Protein AF-A0A965K6D0-F1 (afdb_monomer_lite)

pLDDT: mean 89.54, std 9.13, range [54.03, 98.56]

Radius of gyration: 22.58 Å; chains: 1; bounding box: 54×43×49 Å

Foldseek 3Di:
DDDDPVLQVVQVVVPGPCVVVDPPPDQVNVVVVVVVVVCVVCVPDDDDDPPDPDDPDDDDPVVVVVCVVLVVDPVNPDDQDLHDLVVLVVVQVCCCPPVVDHDDSVPGRD

Structure (mmCIF, N/CA/C/O backbone):
data_AF-A0A965K6D0-F1
#
_entry.id   AF-A0A965K6D0-F1
#
loop_
_atom_site.group_PDB
_atom_site.id
_atom_site.type_symbol
_atom_site.label_atom_id
_atom_site.label_alt_id
_atom_site.label_comp_id
_atom_site.label_asym_id
_atom_site.label_entity_id
_atom_site.label_seq_id
_atom_site.pdbx_PDB_ins_code
_atom_site.Cartn_x
_atom_site.Cartn_y
_atom_site.Cartn_z
_atom_site.occupancy
_atom_site.B_iso_or_equiv
_atom_site.auth_seq_id
_atom_site.auth_comp_id
_atom_site.auth_asym_id
_atom_site.auth_atom_id
_atom_site.pdbx_PDB_model_num
ATOM 1 N N . MET A 1 1 ? 33.409 -20.122 12.938 1.00 54.03 1 MET A N 1
ATOM 2 C CA . MET A 1 1 ? 32.923 -20.246 14.328 1.00 54.03 1 MET A CA 1
ATOM 3 C C . MET A 1 1 ? 31.630 -21.034 14.273 1.00 54.03 1 MET A C 1
ATOM 5 O O . MET A 1 1 ? 30.785 -20.677 13.463 1.00 54.03 1 MET A O 1
ATOM 9 N N . SER A 1 2 ? 31.520 -22.139 15.008 1.00 62.84 2 SER A N 1
ATOM 10 C CA . SER A 1 2 ? 30.266 -22.894 15.099 1.00 62.84 2 SER A CA 1
ATOM 11 C C . SER A 1 2 ? 29.192 -22.013 15.738 1.00 62.84 2 SER A C 1
ATOM 13 O O . SER A 1 2 ? 29.473 -21.292 16.695 1.00 62.84 2 SER A O 1
ATOM 15 N N . GLU A 1 3 ? 27.980 -22.026 15.186 1.00 70.25 3 GLU A N 1
ATOM 16 C CA . GLU A 1 3 ? 26.870 -21.274 15.772 1.00 70.25 3 GLU A CA 1
ATOM 17 C C . GLU A 1 3 ? 26.478 -21.887 17.118 1.00 70.25 3 GLU A C 1
ATOM 19 O O . GLU A 1 3 ? 26.395 -23.108 17.262 1.00 70.25 3 GLU A O 1
ATOM 24 N N . SER A 1 4 ? 26.269 -21.030 18.117 1.00 84.56 4 SER A N 1
ATOM 25 C CA . SER A 1 4 ? 25.887 -21.456 19.462 1.00 84.56 4 SER A CA 1
ATOM 26 C C . SER A 1 4 ? 24.480 -22.060 19.461 1.00 84.56 4 SER A C 1
ATOM 28 O O . SER A 1 4 ? 23.583 -21.555 18.786 1.00 84.56 4 SER A O 1
ATOM 30 N N . TYR A 1 5 ? 24.253 -23.079 20.294 1.00 83.50 5 TYR A N 1
ATOM 31 C CA . TYR A 1 5 ? 22.922 -23.634 20.576 1.00 83.50 5 TYR A CA 1
ATOM 32 C C . TYR A 1 5 ? 21.890 -22.540 20.916 1.00 83.50 5 TYR A C 1
ATOM 34 O O . TYR A 1 5 ? 20.747 -22.579 20.468 1.00 83.50 5 TYR A O 1
ATOM 42 N N . ILE A 1 6 ? 22.316 -21.491 21.630 1.00 84.75 6 ILE A N 1
ATOM 43 C CA . ILE A 1 6 ? 21.454 -20.356 21.990 1.00 84.75 6 ILE A CA 1
ATOM 44 C C . ILE A 1 6 ? 21.035 -19.551 20.748 1.00 84.75 6 ILE A C 1
ATOM 46 O O . ILE A 1 6 ? 19.880 -19.149 20.636 1.00 84.75 6 ILE A O 1
ATOM 50 N N . GLN A 1 7 ? 21.942 -19.343 19.787 1.00 80.81 7 GLN A N 1
ATOM 51 C CA . GLN A 1 7 ? 21.621 -18.655 18.530 1.00 80.81 7 GLN A CA 1
ATOM 52 C C . GLN A 1 7 ? 20.589 -19.427 17.700 1.00 80.81 7 GLN A C 1
ATOM 54 O O . GLN A 1 7 ? 19.742 -18.794 17.073 1.00 80.81 7 GLN A O 1
ATOM 59 N N . GLN A 1 8 ? 20.616 -20.763 17.726 1.00 83.12 8 GLN A N 1
ATOM 60 C CA . GLN A 1 8 ? 19.626 -21.591 17.028 1.00 83.12 8 GLN A CA 1
ATOM 61 C C . GLN A 1 8 ? 18.223 -21.419 17.623 1.00 83.12 8 GLN A C 1
ATOM 63 O O . GLN A 1 8 ? 17.284 -21.146 16.878 1.00 83.12 8 GLN A O 1
ATOM 68 N N . LEU A 1 9 ? 18.097 -21.463 18.955 1.00 84.50 9 LEU A N 1
ATOM 69 C CA . LEU A 1 9 ? 16.814 -21.270 19.646 1.00 84.50 9 LEU A CA 1
ATOM 70 C C . LEU A 1 9 ? 16.190 -19.896 19.365 1.00 84.50 9 LEU A C 1
ATOM 72 O O . LEU A 1 9 ? 14.976 -19.785 19.192 1.00 84.50 9 LEU A O 1
ATOM 76 N N . PHE A 1 10 ? 17.006 -18.837 19.312 1.00 83.31 10 PHE A N 1
ATOM 77 C CA . PHE A 1 10 ? 16.514 -17.512 18.928 1.00 83.31 10 PHE A CA 1
ATOM 78 C C . PHE A 1 10 ? 16.093 -17.473 17.463 1.00 83.31 10 PHE A C 1
ATOM 80 O O . PHE A 1 10 ? 15.024 -16.947 17.161 1.00 83.31 10 PHE A O 1
ATOM 87 N N . ALA A 1 11 ? 16.900 -18.047 16.568 1.00 84.25 11 ALA A N 1
ATOM 88 C CA . ALA A 1 11 ? 16.618 -18.042 15.143 1.00 84.25 11 ALA A CA 1
ATOM 89 C C . ALA A 1 11 ? 15.307 -18.773 14.814 1.00 84.25 11 ALA A C 1
ATOM 91 O O . ALA A 1 11 ? 14.497 -18.237 14.063 1.00 84.25 11 ALA A O 1
ATOM 92 N N . GLU A 1 12 ? 15.033 -19.931 15.425 1.00 83.31 12 GLU A N 1
ATOM 93 C CA . GLU A 1 12 ? 13.763 -20.662 15.257 1.00 83.31 12 GLU A CA 1
ATOM 94 C C . GLU A 1 12 ? 12.528 -19.809 15.574 1.00 83.31 12 GLU A C 1
ATOM 96 O O . GLU A 1 12 ? 11.529 -19.888 14.864 1.00 83.31 12 GLU A O 1
ATOM 101 N N . ARG A 1 13 ? 12.609 -18.934 16.583 1.00 85.75 13 ARG A N 1
ATOM 102 C CA . ARG A 1 13 ? 11.486 -18.076 16.991 1.00 85.75 13 ARG A CA 1
ATOM 103 C C . ARG A 1 13 ? 11.238 -16.885 16.066 1.00 85.75 13 ARG A C 1
ATOM 105 O O . ARG A 1 13 ? 10.123 -16.380 16.040 1.00 85.75 13 ARG A O 1
ATOM 112 N N . ILE A 1 14 ? 12.256 -16.421 15.339 1.00 83.06 14 ILE A N 1
ATOM 113 C CA . ILE A 1 14 ? 12.197 -15.169 14.559 1.00 83.06 14 ILE A CA 1
ATOM 114 C C . ILE A 1 14 ? 12.185 -15.384 13.040 1.00 83.06 14 ILE A C 1
ATOM 116 O O . ILE A 1 14 ? 12.236 -14.408 12.303 1.00 83.06 14 ILE A O 1
ATOM 120 N N . GLY A 1 15 ? 12.110 -16.632 12.562 1.00 76.06 15 GLY A N 1
ATOM 121 C CA . GLY A 1 15 ? 12.043 -16.951 11.125 1.00 76.06 15 GLY A CA 1
ATOM 122 C C . GLY A 1 15 ? 13.020 -18.029 10.636 1.00 76.06 15 GLY A C 1
ATOM 123 O O . GLY A 1 15 ? 13.265 -18.141 9.435 1.00 76.06 15 GLY A O 1
ATOM 124 N N . GLY A 1 16 ? 13.592 -18.813 11.549 1.00 82.31 16 GLY A N 1
ATOM 125 C CA . GLY A 1 16 ? 14.520 -19.910 11.278 1.00 82.31 16 GLY A CA 1
ATOM 126 C C . GLY A 1 16 ? 15.992 -19.489 11.236 1.00 82.31 16 GLY A C 1
ATOM 127 O O . GLY A 1 16 ? 16.334 -18.310 11.184 1.00 82.31 16 GLY A O 1
ATOM 128 N N . VAL A 1 17 ? 16.890 -20.480 11.204 1.00 82.12 17 VAL A N 1
ATOM 129 C CA . VAL A 1 17 ? 18.361 -20.298 11.220 1.00 82.12 17 VAL A CA 1
ATOM 130 C C . VAL A 1 17 ? 18.912 -19.393 10.114 1.00 82.12 17 VAL A C 1
ATOM 132 O O . VAL A 1 17 ? 20.028 -18.896 10.246 1.00 82.12 17 VAL A O 1
ATOM 135 N N . ASN A 1 18 ? 18.139 -19.154 9.052 1.00 76.38 18 ASN A N 1
ATOM 136 C CA . ASN A 1 18 ? 18.507 -18.313 7.912 1.00 76.38 18 ASN A CA 1
ATOM 137 C C . ASN A 1 18 ? 17.897 -16.901 7.954 1.00 76.38 18 ASN A C 1
ATOM 139 O O . ASN A 1 18 ? 18.190 -16.086 7.072 1.00 76.38 18 ASN A O 1
ATOM 143 N N . TYR A 1 19 ? 17.062 -16.593 8.951 1.00 73.75 19 TYR A N 1
ATOM 144 C CA . TYR A 1 19 ? 16.439 -15.281 9.091 1.00 73.75 19 TYR A CA 1
ATOM 145 C C . TYR A 1 19 ? 17.501 -14.186 9.241 1.00 73.75 19 TYR A C 1
ATOM 147 O O . TYR A 1 19 ? 18.407 -14.292 10.065 1.00 73.75 19 TYR A O 1
ATOM 155 N N . GLY A 1 20 ? 17.443 -13.163 8.384 1.00 69.12 20 GLY A N 1
ATOM 156 C CA . GLY A 1 20 ? 18.422 -12.066 8.347 1.00 69.12 20 GLY A CA 1
ATOM 157 C C . GLY A 1 20 ? 19.835 -12.434 7.861 1.00 69.12 20 GLY A C 1
ATOM 158 O O . GLY A 1 20 ? 20.635 -11.534 7.627 1.00 69.12 20 GLY A O 1
ATOM 159 N N . LYS A 1 21 ? 20.155 -13.723 7.664 1.00 75.12 21 LYS A N 1
ATOM 160 C CA . LYS A 1 21 ? 21.454 -14.188 7.126 1.00 75.12 21 LYS A CA 1
ATOM 161 C C . LYS A 1 21 ? 21.466 -14.305 5.606 1.00 75.12 21 LYS A C 1
ATOM 163 O O . LYS A 1 21 ? 22.526 -14.343 4.986 1.00 75.12 21 LYS A O 1
ATOM 168 N N . SER A 1 22 ? 20.284 -14.389 5.001 1.00 71.69 22 SER A N 1
ATOM 169 C CA . SER A 1 22 ? 20.154 -14.439 3.553 1.00 71.69 22 SER A CA 1
ATOM 170 C C . SER A 1 22 ? 20.560 -13.102 2.935 1.00 71.69 22 SER A C 1
ATOM 172 O O . SER A 1 22 ? 19.912 -12.080 3.141 1.00 71.69 22 SER A O 1
ATOM 174 N N . THR A 1 23 ? 21.608 -13.127 2.117 1.00 67.00 23 THR A N 1
ATOM 175 C CA . THR A 1 23 ? 21.986 -12.024 1.220 1.00 67.00 23 THR A CA 1
ATOM 176 C C . THR A 1 23 ? 21.242 -12.098 -0.114 1.00 67.00 23 THR A C 1
ATOM 178 O O . THR A 1 23 ? 21.603 -11.404 -1.070 1.00 67.00 23 THR A O 1
ATOM 181 N N . ALA A 1 24 ? 20.216 -12.956 -0.212 1.00 70.19 24 ALA A N 1
ATOM 182 C CA . ALA A 1 24 ? 19.422 -13.105 -1.417 1.00 70.19 24 ALA A CA 1
ATOM 183 C C . ALA A 1 24 ? 18.825 -11.750 -1.796 1.00 70.19 24 ALA A C 1
ATOM 185 O O . ALA A 1 24 ? 17.954 -11.207 -1.120 1.00 70.19 24 ALA A O 1
ATOM 186 N N . ILE A 1 25 ? 19.331 -11.206 -2.901 1.00 68.44 25 ILE A N 1
ATOM 187 C CA . ILE A 1 25 ? 18.903 -9.914 -3.418 1.00 68.44 25 ILE A CA 1
ATOM 188 C C . ILE A 1 25 ? 17.395 -9.972 -3.653 1.00 68.44 25 ILE A C 1
ATOM 190 O O . ILE A 1 25 ? 16.915 -10.815 -4.422 1.00 68.44 25 ILE A O 1
ATOM 194 N N . TYR A 1 26 ? 16.679 -9.055 -2.998 1.00 79.06 26 TYR A N 1
ATOM 195 C CA . TYR A 1 26 ? 15.247 -8.837 -3.158 1.00 79.06 26 TYR A CA 1
ATOM 196 C C . TYR A 1 26 ? 14.876 -8.836 -4.643 1.00 79.06 26 TYR A C 1
ATOM 198 O O . TYR A 1 26 ? 15.510 -8.161 -5.454 1.00 79.06 26 TYR A O 1
ATOM 206 N N . LYS A 1 27 ? 13.861 -9.612 -5.031 1.00 80.19 27 LYS A N 1
ATOM 207 C CA . LYS A 1 27 ? 13.540 -9.862 -6.448 1.00 80.19 27 LYS A CA 1
ATOM 208 C C . LYS A 1 27 ? 13.402 -8.579 -7.283 1.00 80.19 27 LYS A C 1
ATOM 210 O O . LYS A 1 27 ? 13.925 -8.520 -8.392 1.00 80.19 27 LYS A O 1
ATOM 215 N N . PHE A 1 28 ? 12.799 -7.525 -6.730 1.00 85.50 28 PHE A N 1
ATOM 216 C CA . PHE A 1 28 ? 12.633 -6.254 -7.438 1.00 85.50 28 PHE A CA 1
ATOM 217 C C . PHE A 1 28 ? 13.920 -5.432 -7.523 1.00 85.50 28 PHE A C 1
ATOM 219 O O . PHE A 1 28 ? 14.080 -4.660 -8.460 1.00 85.50 28 PHE A O 1
ATOM 226 N N . GLU A 1 29 ? 14.875 -5.633 -6.617 1.00 87.88 29 GLU A N 1
ATOM 227 C CA . GLU A 1 29 ? 16.198 -5.013 -6.726 1.00 87.88 29 GLU A CA 1
ATOM 228 C C . GLU A 1 29 ? 16.965 -5.564 -7.941 1.00 87.88 29 GLU A C 1
ATOM 230 O O . GLU A 1 29 ? 17.591 -4.805 -8.682 1.00 87.88 29 GLU A O 1
ATOM 235 N N . LYS A 1 30 ? 16.835 -6.867 -8.242 1.00 88.38 30 LYS A N 1
ATOM 236 C CA . LYS A 1 30 ? 17.381 -7.442 -9.487 1.00 88.38 30 LYS A CA 1
ATOM 237 C C . LYS A 1 30 ? 16.760 -6.790 -10.730 1.00 88.38 30 LYS A C 1
ATOM 239 O O . LYS A 1 30 ? 17.483 -6.438 -11.661 1.00 88.38 30 LYS A O 1
ATOM 244 N N . ILE A 1 31 ? 15.441 -6.583 -10.719 1.00 89.56 31 ILE A N 1
ATOM 245 C CA . ILE A 1 31 ? 14.699 -5.935 -11.814 1.00 89.56 31 ILE A CA 1
ATOM 246 C C . ILE A 1 31 ? 15.135 -4.471 -11.974 1.00 89.56 31 ILE A C 1
ATOM 248 O O . ILE A 1 31 ? 15.421 -4.034 -13.088 1.00 89.56 31 ILE A O 1
ATOM 252 N N . LYS A 1 32 ? 15.279 -3.723 -10.872 1.00 88.88 32 LYS A N 1
ATOM 253 C CA . LYS A 1 32 ? 15.773 -2.335 -10.880 1.00 88.88 32 LYS A CA 1
ATOM 254 C C . LYS A 1 32 ? 17.167 -2.227 -11.505 1.00 88.88 32 LYS A C 1
ATOM 256 O O . LYS A 1 32 ? 17.374 -1.370 -12.366 1.00 88.88 32 LYS A O 1
ATOM 261 N N . ARG A 1 33 ? 18.095 -3.126 -11.153 1.00 91.69 33 ARG A N 1
ATOM 262 C CA . ARG A 1 33 ? 19.446 -3.172 -11.749 1.00 91.69 33 ARG A CA 1
ATOM 263 C C . ARG A 1 33 ? 19.415 -3.465 -13.247 1.00 91.69 33 ARG A C 1
ATOM 265 O O . ARG A 1 33 ? 20.084 -2.771 -14.010 1.00 91.69 33 ARG A O 1
ATOM 272 N N . ALA A 1 34 ? 18.617 -4.444 -13.674 1.00 92.00 34 ALA A N 1
ATOM 273 C CA . ALA A 1 34 ? 18.473 -4.787 -15.089 1.00 92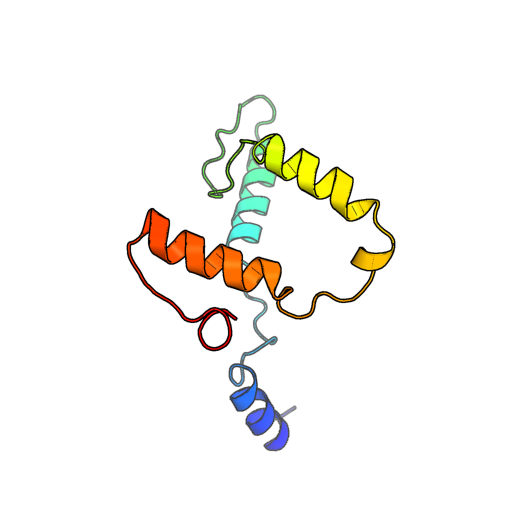.00 34 ALA A CA 1
ATOM 274 C C . ALA A 1 34 ? 17.893 -3.618 -15.905 1.00 92.00 34 ALA A C 1
ATOM 276 O O . ALA A 1 34 ? 18.442 -3.263 -16.948 1.00 92.00 34 ALA A O 1
ATOM 277 N N . LYS A 1 35 ? 16.849 -2.956 -15.389 1.00 92.94 35 LYS A N 1
ATOM 278 C CA . LYS A 1 35 ? 16.268 -1.750 -16.000 1.00 92.94 35 LYS A CA 1
ATOM 279 C C . LYS A 1 35 ? 17.291 -0.625 -16.137 1.00 92.94 35 LYS A C 1
ATOM 281 O O . LYS A 1 35 ? 17.382 -0.009 -17.195 1.00 92.94 35 LYS A O 1
ATOM 286 N N . ALA A 1 36 ? 18.060 -0.350 -15.081 1.00 93.69 36 ALA A N 1
ATOM 287 C CA . ALA A 1 36 ? 19.080 0.696 -15.102 1.00 93.69 36 ALA A CA 1
ATOM 288 C C . ALA A 1 36 ? 20.179 0.399 -16.137 1.00 93.69 36 ALA A C 1
ATOM 290 O O . ALA A 1 36 ? 20.565 1.288 -16.897 1.00 93.69 36 ALA A O 1
ATOM 291 N N . ALA A 1 37 ? 20.634 -0.856 -16.218 1.00 95.69 37 ALA A N 1
ATOM 292 C CA . ALA A 1 37 ? 21.604 -1.290 -17.220 1.00 95.69 37 ALA A CA 1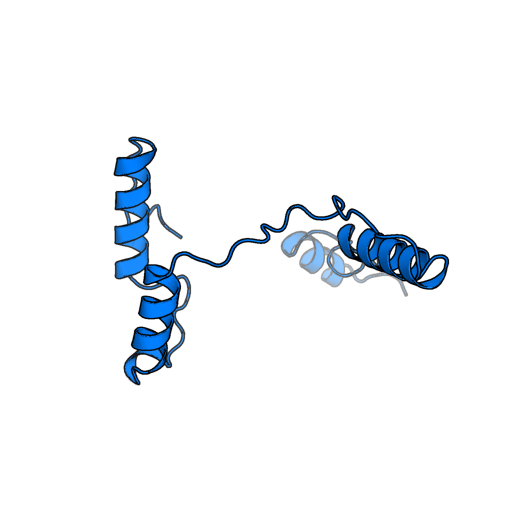
ATOM 293 C C . ALA A 1 37 ? 21.060 -1.152 -18.653 1.00 95.69 37 ALA A C 1
ATOM 295 O O . ALA A 1 37 ? 21.761 -0.630 -19.518 1.00 95.69 37 ALA A O 1
ATOM 296 N N . ALA A 1 38 ? 19.803 -1.543 -18.892 1.00 95.06 38 ALA A N 1
ATOM 297 C CA . ALA A 1 38 ? 19.154 -1.411 -20.197 1.00 95.06 38 ALA A CA 1
ATOM 298 C C . ALA A 1 38 ? 19.022 0.058 -20.635 1.00 95.06 38 ALA A C 1
ATOM 300 O O . ALA A 1 38 ? 19.411 0.393 -21.753 1.00 95.06 38 ALA A O 1
ATOM 301 N N . LYS A 1 39 ? 18.568 0.946 -19.734 1.00 95.69 39 LYS A N 1
ATOM 302 C CA . LYS A 1 39 ? 18.486 2.396 -19.993 1.00 95.69 39 LYS A CA 1
ATOM 303 C C . LYS A 1 39 ? 19.853 3.007 -20.308 1.00 95.69 39 LYS A C 1
ATOM 305 O O . LYS A 1 39 ? 19.952 3.863 -21.176 1.00 95.69 39 LYS A O 1
ATOM 310 N N . LYS A 1 40 ? 20.914 2.560 -19.624 1.00 96.75 40 LYS A N 1
ATOM 311 C CA . LYS A 1 40 ? 22.286 3.028 -19.881 1.00 96.75 40 LYS A CA 1
ATOM 312 C C . LYS A 1 40 ? 22.828 2.538 -21.227 1.00 96.75 40 LYS A C 1
ATOM 314 O O . LYS A 1 40 ? 23.572 3.265 -21.872 1.00 96.75 40 LYS A O 1
ATOM 319 N N . ALA A 1 41 ? 22.497 1.310 -21.624 1.00 97.44 41 ALA A N 1
ATOM 320 C CA . ALA A 1 41 ? 22.991 0.706 -22.860 1.00 97.44 41 ALA A CA 1
ATOM 321 C C . ALA A 1 41 ? 22.298 1.243 -24.123 1.00 97.44 41 ALA A C 1
ATOM 323 O O . ALA A 1 41 ? 22.901 1.198 -25.192 1.00 97.44 41 ALA A O 1
ATOM 324 N N . LYS A 1 42 ? 21.045 1.706 -24.007 1.00 96.50 42 LYS A N 1
ATOM 325 C CA . LYS A 1 42 ? 20.229 2.222 -25.120 1.00 96.50 42 LYS A CA 1
ATOM 326 C C . LYS A 1 42 ? 19.414 3.455 -24.690 1.00 96.50 42 LYS A C 1
ATOM 328 O O . LYS A 1 42 ? 18.194 3.345 -24.547 1.00 96.50 42 LYS A O 1
ATOM 333 N N . PRO A 1 43 ? 20.056 4.604 -24.412 1.00 95.12 43 PRO A N 1
ATOM 334 C CA . PRO A 1 43 ? 19.375 5.789 -23.879 1.00 95.12 43 PRO A CA 1
ATOM 335 C C . PRO A 1 43 ? 18.320 6.380 -24.827 1.00 95.12 43 PRO A C 1
ATOM 337 O O . PRO A 1 43 ? 17.366 7.005 -24.370 1.00 95.12 43 PRO A O 1
ATOM 340 N N . GLU A 1 44 ? 18.466 6.165 -26.131 1.00 97.25 44 GLU A N 1
ATOM 341 C CA . GLU A 1 44 ? 17.537 6.608 -27.175 1.00 97.25 44 GLU A CA 1
ATOM 342 C C . GLU A 1 44 ? 16.304 5.707 -27.353 1.00 97.25 44 GLU A C 1
ATOM 344 O O . GLU A 1 44 ? 15.349 6.095 -28.026 1.00 97.25 44 GLU A O 1
ATOM 349 N N . VAL A 1 45 ? 16.300 4.508 -26.762 1.00 96.38 45 VAL A N 1
ATOM 350 C CA . VAL A 1 45 ? 15.186 3.561 -26.875 1.00 96.38 45 VAL A CA 1
ATOM 351 C C . VAL A 1 45 ? 14.284 3.683 -25.653 1.00 96.38 45 VAL A C 1
ATOM 353 O O . VAL A 1 45 ? 14.707 3.454 -24.519 1.00 96.38 45 VAL A O 1
ATOM 356 N N . ALA A 1 46 ? 13.007 3.991 -25.881 1.00 95.06 46 ALA A N 1
ATOM 357 C CA . ALA A 1 46 ? 12.014 4.020 -24.816 1.00 95.06 46 ALA A CA 1
ATOM 358 C C . ALA A 1 46 ? 11.851 2.623 -24.187 1.00 95.06 46 ALA A C 1
ATOM 360 O O . ALA A 1 46 ? 11.515 1.652 -24.866 1.00 95.06 46 ALA A O 1
ATOM 361 N N . LEU A 1 47 ? 12.079 2.525 -22.875 1.00 93.62 47 LEU A N 1
ATOM 362 C CA . LEU A 1 47 ? 11.844 1.301 -22.112 1.00 93.62 47 LEU A CA 1
ATOM 363 C C . LEU A 1 47 ? 10.396 1.274 -21.613 1.00 93.62 47 LEU A C 1
ATOM 365 O O . LEU A 1 47 ? 10.044 2.052 -20.728 1.00 93.62 47 LEU A O 1
ATOM 369 N N . ILE A 1 48 ? 9.592 0.344 -22.131 1.00 92.81 48 ILE A N 1
ATOM 370 C CA . ILE A 1 48 ? 8.277 0.013 -21.570 1.00 92.81 48 ILE A CA 1
ATOM 371 C C . ILE A 1 48 ? 8.509 -0.903 -20.370 1.00 92.81 48 ILE A C 1
ATOM 373 O O . ILE A 1 48 ? 8.951 -2.044 -20.515 1.00 92.81 48 ILE A O 1
ATOM 377 N N . ASP A 1 49 ? 8.269 -0.379 -19.177 1.00 89.88 49 ASP A N 1
ATOM 378 C CA . ASP A 1 49 ? 8.575 -1.066 -17.932 1.00 89.88 49 ASP A CA 1
ATOM 379 C C . ASP A 1 49 ? 7.337 -1.737 -17.340 1.00 89.88 49 ASP A C 1
ATOM 381 O O . ASP A 1 49 ? 6.483 -1.087 -16.754 1.00 89.88 49 ASP A O 1
ATOM 385 N N . LEU A 1 50 ? 7.278 -3.060 -17.476 1.00 89.81 50 LEU A N 1
ATOM 386 C CA . LEU A 1 50 ? 6.234 -3.916 -16.903 1.00 89.81 50 LEU A CA 1
ATOM 387 C C . LEU A 1 50 ? 6.804 -4.819 -15.793 1.00 89.81 50 LEU A C 1
ATOM 389 O O . LEU A 1 50 ? 6.267 -5.887 -15.504 1.00 89.81 50 LEU A O 1
ATOM 393 N N . GLY A 1 51 ? 7.957 -4.443 -15.223 1.00 85.44 51 GLY A N 1
ATOM 394 C CA . GLY A 1 51 ? 8.702 -5.280 -14.279 1.00 85.44 51 GLY A CA 1
ATOM 395 C C . GLY A 1 51 ? 8.211 -5.201 -12.831 1.00 85.44 51 GLY A C 1
ATOM 396 O O . GLY A 1 51 ? 8.549 -6.070 -12.024 1.00 85.44 51 GLY A O 1
ATOM 397 N N . VAL A 1 52 ? 7.441 -4.167 -12.482 1.00 85.69 52 VAL A N 1
ATOM 398 C CA . VAL A 1 52 ? 6.875 -3.957 -11.142 1.00 85.69 52 VAL A CA 1
ATOM 399 C C . VAL A 1 52 ? 5.418 -3.528 -11.293 1.00 85.69 52 VAL A C 1
ATOM 401 O O . VAL A 1 52 ? 5.136 -2.604 -12.041 1.00 85.69 52 VAL A O 1
ATOM 404 N N . GLY A 1 53 ? 4.497 -4.197 -10.595 1.00 86.25 53 GLY A N 1
ATOM 405 C CA . GLY A 1 53 ? 3.061 -3.888 -10.621 1.00 86.25 53 GLY A CA 1
ATOM 406 C C . GLY A 1 53 ? 2.683 -2.702 -9.731 1.00 86.25 53 GLY A C 1
ATOM 407 O O . GLY A 1 53 ? 1.780 -2.830 -8.909 1.00 86.25 53 GLY A O 1
ATOM 408 N N . GLU A 1 54 ? 3.420 -1.598 -9.835 1.00 85.81 54 GLU A N 1
ATOM 409 C CA . GLU A 1 54 ? 3.102 -0.337 -9.161 1.00 85.81 54 GLU A CA 1
ATOM 410 C C . GLU A 1 54 ? 2.140 0.465 -10.057 1.00 85.81 54 GLU A C 1
ATOM 412 O O . GLU A 1 54 ? 2.461 0.678 -11.225 1.00 85.81 54 GLU A O 1
ATOM 417 N N . PRO A 1 55 ? 0.955 0.872 -9.565 1.00 89.25 55 PRO A N 1
ATOM 418 C CA . PRO A 1 55 ? 0.059 1.739 -10.326 1.00 89.25 55 PRO A CA 1
ATOM 419 C C . PRO A 1 55 ? 0.694 3.109 -10.602 1.00 89.25 55 PRO A C 1
ATOM 421 O O . PRO A 1 55 ? 1.318 3.685 -9.712 1.00 89.25 55 PRO A O 1
ATOM 424 N N . ASP A 1 56 ? 0.476 3.652 -11.802 1.00 91.62 56 ASP A N 1
ATOM 425 C CA . ASP A 1 56 ? 0.943 4.996 -12.180 1.00 91.62 56 ASP A CA 1
ATOM 426 C C . ASP A 1 56 ? 0.033 6.121 -11.649 1.00 91.62 56 ASP A C 1
ATOM 428 O O . ASP A 1 56 ? 0.443 7.280 -11.554 1.00 91.62 56 ASP A O 1
ATOM 432 N N . GLU A 1 57 ? -1.225 5.802 -11.332 1.00 94.50 57 GLU A N 1
ATOM 433 C CA . GLU A 1 57 ? -2.211 6.783 -10.884 1.00 94.50 57 GLU A CA 1
ATOM 434 C C . GLU A 1 57 ? -1.972 7.232 -9.439 1.00 94.50 57 GLU A C 1
ATOM 436 O O . GLU A 1 57 ? -1.640 6.452 -8.545 1.00 94.50 57 GLU A O 1
ATOM 441 N N . MET A 1 58 ? -2.218 8.520 -9.194 1.00 95.44 58 MET A N 1
ATOM 442 C CA . MET A 1 58 ? -2.246 9.069 -7.843 1.00 95.44 58 MET A CA 1
ATOM 443 C C . MET A 1 58 ? -3.433 8.511 -7.053 1.00 95.44 58 MET A C 1
ATOM 445 O O . MET A 1 58 ? -4.480 8.179 -7.607 1.00 95.44 58 MET A O 1
ATOM 449 N N . ALA A 1 59 ? -3.311 8.514 -5.725 1.00 96.00 59 ALA A N 1
ATOM 450 C CA . ALA A 1 59 ? -4.466 8.312 -4.859 1.00 96.00 59 ALA A CA 1
ATOM 451 C C . ALA A 1 59 ? -5.577 9.330 -5.182 1.00 96.00 59 ALA A C 1
ATOM 453 O O . ALA A 1 59 ? -5.300 10.476 -5.546 1.00 96.00 59 ALA A O 1
ATOM 454 N N . PHE A 1 60 ? -6.839 8.927 -5.003 1.00 97.50 60 PHE A N 1
ATOM 455 C CA . PHE A 1 60 ? -7.983 9.792 -5.290 1.00 97.50 60 PHE A CA 1
ATOM 456 C C . PHE A 1 60 ? -7.885 11.149 -4.567 1.00 97.50 60 PHE A C 1
ATOM 458 O O . PHE A 1 60 ? -7.457 11.188 -3.406 1.00 97.50 60 PHE A O 1
ATOM 465 N N . PRO A 1 61 ? -8.348 12.258 -5.183 1.00 98.19 61 PRO A N 1
ATOM 466 C CA . PRO A 1 61 ? -8.210 13.599 -4.613 1.00 98.19 61 PRO A CA 1
ATOM 467 C C . PRO A 1 61 ? -8.734 13.732 -3.178 1.00 98.19 61 PRO A C 1
ATOM 469 O O . PRO A 1 61 ? -8.099 14.398 -2.360 1.00 98.19 61 PRO A O 1
ATOM 472 N N . GLN A 1 62 ? -9.843 13.059 -2.833 1.00 98.06 62 GLN A N 1
ATOM 473 C CA . GLN A 1 62 ? -10.366 13.081 -1.463 1.00 98.06 62 GLN A CA 1
ATOM 474 C C . GLN A 1 62 ? -9.410 12.463 -0.431 1.00 98.06 62 GLN A C 1
ATOM 476 O O . GLN A 1 62 ? -9.349 12.947 0.696 1.00 98.06 62 GLN A O 1
ATOM 481 N N . VAL A 1 63 ? -8.633 11.442 -0.807 1.00 97.75 63 VAL A N 1
ATOM 482 C CA . VAL A 1 63 ? -7.656 10.791 0.081 1.00 97.75 63 VAL A CA 1
ATOM 483 C C . VAL A 1 63 ? -6.475 11.723 0.319 1.00 97.75 63 VAL A C 1
ATOM 485 O O . VAL A 1 63 ? -6.091 11.955 1.464 1.00 97.75 63 VAL A O 1
ATOM 488 N N . VAL A 1 64 ? -5.948 12.324 -0.752 1.00 98.19 64 VAL A N 1
ATOM 489 C CA . VAL A 1 64 ? -4.858 13.308 -0.660 1.00 98.19 64 VAL A CA 1
ATOM 490 C C . VAL A 1 64 ? -5.284 14.497 0.200 1.00 98.19 64 VAL A C 1
ATOM 492 O O . VAL A 1 64 ? -4.538 14.925 1.080 1.00 98.19 64 VAL A O 1
ATOM 495 N N . LYS A 1 65 ? -6.505 15.006 -0.001 1.00 98.50 65 LYS A N 1
ATOM 496 C CA . LYS A 1 65 ? -7.029 16.131 0.777 1.00 98.50 65 LYS A CA 1
ATOM 497 C C . LYS A 1 65 ? -7.250 15.774 2.249 1.00 98.50 65 LYS A C 1
ATOM 499 O O . LYS A 1 65 ? -6.926 16.588 3.113 1.00 98.50 65 LYS A O 1
ATOM 504 N N . ALA A 1 66 ? -7.766 14.580 2.541 1.00 97.50 66 ALA A N 1
ATOM 505 C CA . ALA A 1 66 ? -7.908 14.096 3.912 1.00 97.50 66 ALA A CA 1
ATOM 506 C C . ALA A 1 66 ? -6.542 14.020 4.607 1.00 97.50 66 ALA A C 1
ATOM 508 O O . ALA A 1 66 ? -6.383 14.598 5.677 1.00 97.50 66 ALA A O 1
ATOM 509 N N . LEU A 1 67 ? -5.532 13.429 3.956 1.00 96.94 67 LEU A N 1
ATOM 510 C CA . LEU A 1 67 ? -4.170 13.369 4.491 1.00 96.94 67 LEU A CA 1
ATOM 511 C C . LEU A 1 67 ? -3.604 14.766 4.785 1.00 96.94 67 LEU A C 1
ATOM 513 O O . LEU A 1 67 ? -3.068 14.987 5.865 1.00 96.94 67 LEU A O 1
ATOM 517 N N . GLN A 1 68 ? -3.748 15.717 3.856 1.00 98.12 68 GLN A N 1
ATOM 518 C CA . GLN A 1 68 ? -3.288 17.097 4.057 1.00 98.12 68 GLN A CA 1
ATOM 519 C C . GLN A 1 68 ? -3.928 17.751 5.286 1.00 98.12 68 GLN A C 1
ATOM 521 O O . GLN A 1 68 ? -3.242 18.415 6.059 1.00 98.12 68 GLN A O 1
ATOM 526 N N . ASN A 1 69 ? -5.240 17.577 5.456 1.00 98.19 69 ASN A N 1
ATOM 527 C CA . ASN A 1 69 ? -5.965 18.162 6.576 1.00 98.19 69 ASN A CA 1
ATOM 528 C C . ASN A 1 69 ? -5.585 17.486 7.907 1.00 98.19 69 ASN A C 1
ATOM 530 O O . ASN A 1 69 ? -5.353 18.181 8.891 1.00 98.19 69 ASN A O 1
ATOM 534 N N . GLU A 1 70 ? -5.505 16.152 7.942 1.00 95.94 70 GLU A N 1
ATOM 535 C CA . GLU A 1 70 ? -5.185 15.392 9.158 1.00 95.94 70 GLU A CA 1
ATOM 536 C C . GLU A 1 70 ? -3.723 15.560 9.588 1.00 95.94 70 GLU A C 1
ATOM 538 O O . GLU A 1 70 ? -3.445 15.619 10.783 1.00 95.94 70 GLU A O 1
ATOM 543 N N . ALA A 1 71 ? -2.789 15.713 8.645 1.00 96.31 71 ALA A N 1
ATOM 544 C CA . ALA A 1 71 ? -1.378 15.953 8.951 1.00 96.31 71 ALA A CA 1
ATOM 545 C C . ALA A 1 71 ? -1.123 17.317 9.618 1.00 96.31 71 ALA A C 1
ATOM 547 O O . ALA A 1 71 ? -0.098 17.500 10.272 1.00 96.31 71 ALA A O 1
ATOM 548 N N . ALA A 1 72 ? -2.040 18.278 9.468 1.00 97.44 72 ALA A N 1
ATOM 549 C CA . ALA A 1 72 ? -1.936 19.596 10.091 1.00 97.44 72 ALA A CA 1
ATOM 550 C C . ALA A 1 72 ? -2.433 19.627 11.550 1.00 97.44 72 ALA A C 1
ATOM 552 O O . ALA A 1 72 ? -2.307 20.657 12.214 1.00 97.44 72 ALA A O 1
ATOM 553 N N . LYS A 1 73 ? -3.012 18.529 12.053 1.00 96.88 73 LYS A N 1
ATOM 554 C CA . LYS A 1 73 ? -3.621 18.463 13.385 1.00 96.88 73 LYS A CA 1
ATOM 555 C C . LYS A 1 73 ? -2.615 18.024 14.459 1.00 96.88 73 LYS A C 1
ATOM 557 O O . LYS A 1 73 ? -2.071 16.922 14.354 1.00 96.88 73 LYS A O 1
ATOM 562 N N . PRO A 1 74 ? -2.366 18.828 15.512 1.00 96.62 74 PRO A N 1
ATOM 563 C CA . PRO A 1 74 ? -1.418 18.480 16.575 1.00 96.62 74 PRO A CA 1
ATOM 564 C C . PRO A 1 74 ? -1.730 17.166 17.301 1.00 96.62 74 PRO A C 1
ATOM 566 O O . PRO A 1 74 ? -0.810 16.481 17.746 1.00 96.62 74 PRO A O 1
ATOM 569 N N . GLU A 1 75 ? -3.005 16.804 17.426 1.00 93.50 75 GLU A N 1
ATOM 570 C CA . GLU A 1 75 ? -3.468 15.555 18.037 1.00 93.50 75 GLU A CA 1
ATOM 571 C C . GLU A 1 75 ? -3.027 14.304 17.258 1.00 93.50 75 GLU A C 1
ATOM 573 O O . GLU A 1 75 ? -2.792 13.262 17.865 1.00 93.50 75 GLU A O 1
ATOM 578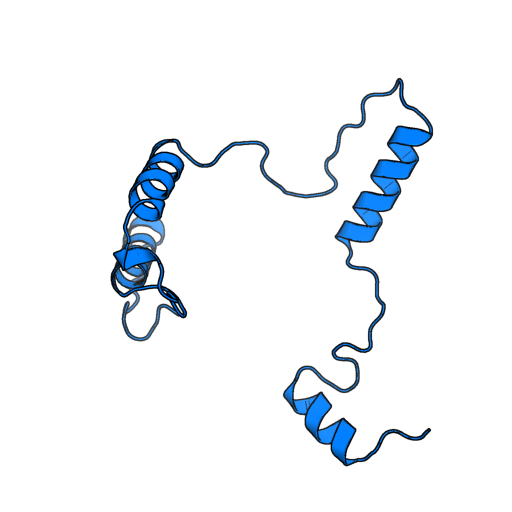 N N . ASN A 1 76 ? -2.791 14.426 15.947 1.00 92.69 76 ASN A N 1
ATOM 579 C CA . ASN A 1 76 ? -2.355 13.327 15.081 1.00 92.69 76 ASN A CA 1
ATOM 580 C C . ASN A 1 76 ? -0.827 13.123 15.074 1.00 92.69 76 ASN A C 1
ATOM 582 O O . ASN A 1 76 ? -0.315 12.308 14.311 1.00 92.69 76 ASN A O 1
ATOM 586 N N . ARG A 1 77 ? -0.070 13.845 15.917 1.00 92.94 77 ARG A N 1
ATOM 587 C CA . ARG A 1 77 ? 1.400 13.712 16.005 1.00 92.94 77 ARG A CA 1
ATOM 588 C C . ARG A 1 77 ? 1.876 12.446 16.728 1.00 92.94 77 ARG A C 1
ATOM 590 O O . ARG A 1 77 ? 3.075 12.177 16.750 1.00 92.94 77 ARG A O 1
ATOM 597 N N . GLY A 1 78 ? 0.976 11.776 17.446 1.00 89.31 78 GLY A N 1
ATOM 598 C CA . GLY A 1 78 ? 1.290 10.618 18.281 1.00 89.31 78 GLY A CA 1
ATOM 599 C C . GLY A 1 78 ? 1.497 9.336 17.475 1.00 89.31 78 GLY A C 1
ATOM 600 O O . GLY A 1 78 ? 1.203 9.277 16.283 1.00 89.31 78 GLY A O 1
ATOM 601 N N . TYR A 1 79 ? 1.986 8.290 18.144 1.00 89.31 79 TYR A N 1
ATOM 602 C CA . TYR A 1 79 ? 2.000 6.951 17.562 1.00 89.31 79 TYR A CA 1
ATOM 603 C C . TYR A 1 79 ? 0.566 6.444 17.409 1.00 89.31 79 TYR A C 1
ATOM 605 O O . TYR A 1 79 ? -0.212 6.483 18.357 1.00 89.31 79 TYR A O 1
ATOM 613 N N . ALA A 1 80 ? 0.231 5.976 16.207 1.00 82.69 80 ALA A N 1
ATOM 614 C CA . ALA A 1 80 ? -1.078 5.411 15.899 1.00 82.69 80 ALA A CA 1
ATOM 615 C C . ALA A 1 80 ? -1.172 3.902 16.205 1.00 82.69 80 ALA A C 1
ATOM 617 O O . ALA A 1 80 ? -2.202 3.310 15.906 1.00 82.69 80 ALA A O 1
ATOM 618 N N . ASP A 1 81 ? -0.117 3.284 16.752 1.00 82.75 81 ASP A N 1
ATOM 619 C CA . ASP A 1 81 ? 0.034 1.832 16.931 1.00 82.75 81 ASP A CA 1
ATOM 620 C C . ASP A 1 81 ? -0.419 1.049 15.681 1.00 82.75 81 ASP A C 1
ATOM 622 O O . ASP A 1 81 ? 0.108 1.298 14.594 1.00 82.75 81 ASP A O 1
ATOM 626 N N . ASN A 1 82 ? -1.405 0.152 15.793 1.00 80.00 82 ASN A N 1
ATOM 627 C CA . ASN A 1 82 ? -1.973 -0.586 14.655 1.00 80.00 82 ASN A CA 1
ATOM 628 C C . ASN A 1 82 ? -3.186 0.119 14.005 1.00 80.00 82 ASN A C 1
ATOM 630 O O . ASN A 1 82 ? -4.024 -0.497 13.356 1.00 80.00 82 ASN A O 1
ATOM 634 N N . GLY A 1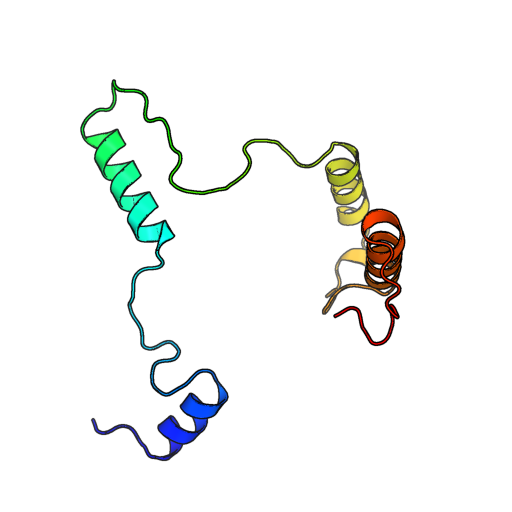 83 ? -3.293 1.435 14.166 1.00 80.00 83 GLY A N 1
ATOM 635 C CA . GLY A 1 83 ? -4.424 2.232 13.706 1.00 80.00 83 GLY A CA 1
ATOM 636 C C . GLY A 1 83 ? -5.444 2.514 14.812 1.00 80.00 83 GLY A C 1
ATOM 637 O O . GLY A 1 83 ? -5.618 1.761 15.768 1.00 80.00 83 GLY A O 1
ATOM 638 N N . GLY A 1 84 ? -6.135 3.648 14.677 1.00 87.88 84 GLY A N 1
ATOM 639 C CA . GLY A 1 84 ? -7.138 4.090 15.646 1.00 87.88 84 GLY A CA 1
ATOM 640 C C . GLY A 1 84 ? -8.481 3.350 15.523 1.00 87.88 84 GLY A C 1
ATOM 641 O O . GLY A 1 84 ? -8.767 2.738 14.487 1.00 87.88 84 GLY A O 1
ATOM 642 N N . PRO A 1 85 ? -9.364 3.454 16.536 1.00 90.81 85 PRO A N 1
ATOM 643 C CA . PRO A 1 85 ? -10.718 2.893 16.492 1.00 90.81 85 PRO A CA 1
ATOM 644 C C . PRO A 1 85 ? -11.501 3.281 15.230 1.00 90.81 85 PRO A C 1
ATOM 646 O O . PRO A 1 85 ? -12.186 2.438 14.649 1.00 90.81 85 PRO A O 1
ATOM 649 N N . ASP A 1 86 ? -11.343 4.517 14.752 1.00 91.69 86 ASP A N 1
ATOM 650 C CA . ASP A 1 86 ? -12.019 5.016 13.549 1.00 91.69 86 ASP A CA 1
ATOM 651 C C . ASP A 1 86 ? -11.628 4.243 12.285 1.00 91.69 86 ASP A C 1
ATOM 653 O O . ASP A 1 86 ? -12.477 3.966 11.429 1.00 91.69 86 ASP A O 1
ATOM 657 N N . PHE A 1 87 ? -10.354 3.851 12.174 1.00 92.94 87 PHE A N 1
ATOM 658 C CA . PHE A 1 87 ? -9.874 3.030 11.068 1.00 92.94 87 PHE A CA 1
ATOM 659 C C . PHE A 1 87 ? -10.487 1.632 11.136 1.00 92.94 87 PHE A C 1
ATOM 661 O O . PHE A 1 87 ? -11.072 1.184 10.149 1.00 92.94 87 PHE A O 1
ATOM 668 N N . ARG A 1 88 ? -10.449 0.989 12.311 1.00 94.50 88 ARG A N 1
ATOM 669 C CA . ARG A 1 88 ? -10.984 -0.369 12.500 1.00 94.50 88 ARG A CA 1
ATOM 670 C C . ARG A 1 88 ? -12.471 -0.461 12.155 1.00 94.50 88 ARG A C 1
ATOM 672 O O . ARG A 1 88 ? -12.884 -1.316 11.370 1.00 94.50 88 ARG A O 1
ATOM 679 N N . HIS A 1 89 ? -13.270 0.496 12.625 1.00 96.19 89 HIS A N 1
ATOM 680 C CA . HIS A 1 89 ? -14.694 0.574 12.282 1.00 96.19 89 HIS A CA 1
ATOM 681 C C . HIS A 1 89 ? -14.923 0.840 10.789 1.00 96.19 89 HIS A C 1
ATOM 68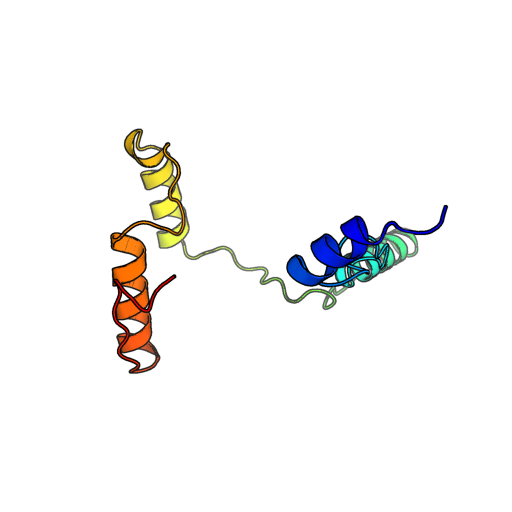3 O O . HIS A 1 89 ? -15.867 0.314 10.194 1.00 96.19 89 HIS A O 1
ATOM 689 N N . SER A 1 90 ? -14.078 1.660 10.162 1.00 95.75 90 SER A N 1
ATOM 690 C CA . SER A 1 90 ? -14.175 1.943 8.727 1.00 95.75 90 SER A CA 1
ATOM 691 C C . SER A 1 90 ? -13.816 0.726 7.873 1.00 95.75 90 SER A C 1
ATOM 693 O O . SER A 1 90 ? -14.515 0.454 6.896 1.00 95.75 90 SER A O 1
ATOM 695 N N . ALA A 1 91 ? -12.803 -0.045 8.272 1.00 95.94 91 ALA A N 1
ATOM 696 C CA . ALA A 1 91 ? -12.427 -1.300 7.630 1.00 95.94 91 ALA A CA 1
ATOM 697 C C . ALA A 1 91 ? -13.540 -2.355 7.747 1.00 95.94 91 ALA A C 1
ATOM 699 O O . ALA A 1 91 ? -13.913 -2.957 6.741 1.00 95.94 91 ALA A O 1
ATOM 700 N N . ALA A 1 92 ? -14.155 -2.507 8.926 1.00 97.56 92 ALA A N 1
ATOM 701 C CA . ALA A 1 92 ? -15.292 -3.411 9.113 1.00 97.56 92 ALA A CA 1
ATOM 702 C C . ALA A 1 92 ? -16.489 -3.040 8.215 1.00 97.56 92 ALA A C 1
ATOM 704 O O . ALA A 1 92 ? -17.070 -3.898 7.544 1.00 97.56 92 ALA A O 1
ATOM 705 N N . ARG A 1 93 ? -16.819 -1.741 8.118 1.00 98.31 93 ARG A N 1
ATOM 706 C CA . ARG A 1 93 ? -17.858 -1.258 7.187 1.00 98.31 93 ARG A CA 1
ATOM 707 C C . ARG A 1 93 ? -17.495 -1.522 5.728 1.00 98.31 93 ARG A C 1
ATOM 709 O O . ARG A 1 93 ? -18.369 -1.892 4.949 1.00 98.31 93 ARG A O 1
ATOM 716 N N . TYR A 1 94 ? -16.233 -1.340 5.348 1.00 97.94 94 TYR A N 1
ATOM 717 C CA . TYR A 1 94 ? -15.772 -1.627 3.992 1.00 97.94 94 TYR A CA 1
ATOM 718 C C . TYR A 1 94 ? -15.928 -3.113 3.646 1.00 97.94 94 TYR A C 1
ATOM 720 O O . TYR A 1 94 ? -16.499 -3.433 2.603 1.00 97.94 94 TYR A O 1
ATOM 728 N N . MET A 1 95 ? -15.522 -4.006 4.555 1.00 98.31 95 MET A N 1
ATOM 729 C CA . MET A 1 95 ? -15.701 -5.455 4.407 1.00 98.31 95 MET A CA 1
ATOM 730 C C . MET A 1 95 ? -17.168 -5.828 4.196 1.00 98.31 95 MET A C 1
ATOM 732 O O . MET A 1 95 ? -17.499 -6.591 3.282 1.00 98.31 95 MET A O 1
ATOM 736 N N . LYS A 1 96 ? -18.062 -5.216 4.978 1.00 98.44 96 LYS A N 1
ATOM 737 C CA . LYS A 1 96 ? -19.497 -5.449 4.841 1.00 98.44 96 LYS A CA 1
ATOM 738 C C . LYS A 1 96 ? -20.048 -4.916 3.522 1.00 98.44 96 LYS A C 1
ATOM 740 O O . LYS A 1 96 ? -20.801 -5.615 2.855 1.00 98.44 96 LYS A O 1
ATOM 745 N N . ASN A 1 97 ? -19.687 -3.701 3.132 1.00 98.50 97 ASN A N 1
ATOM 746 C CA . ASN A 1 97 ? -20.286 -3.049 1.969 1.00 98.50 97 ASN A CA 1
ATOM 747 C C . ASN A 1 97 ? -19.795 -3.634 0.645 1.00 98.50 97 ASN A C 1
ATOM 749 O O . ASN A 1 97 ? -20.585 -3.773 -0.285 1.00 98.50 97 ASN A O 1
ATOM 753 N N . LEU A 1 98 ? -18.504 -3.955 0.551 1.00 98.38 98 LEU A N 1
ATOM 754 C CA . LEU A 1 98 ? -17.910 -4.412 -0.701 1.00 98.38 98 LEU A CA 1
ATOM 755 C C . LEU A 1 98 ? -17.976 -5.931 -0.859 1.00 98.38 98 LEU A C 1
ATOM 757 O O . LEU A 1 98 ? -18.218 -6.424 -1.958 1.00 98.38 98 LEU A O 1
ATOM 761 N N . PHE A 1 99 ? -17.773 -6.669 0.232 1.00 98.06 99 PHE A N 1
ATOM 762 C CA . PHE A 1 99 ? -17.657 -8.128 0.192 1.00 98.06 99 PHE A CA 1
ATOM 763 C C . PHE A 1 99 ? -18.811 -8.847 0.896 1.00 98.06 99 PHE A C 1
ATOM 765 O O . PHE A 1 99 ? -18.857 -10.074 0.882 1.00 98.06 99 PHE A O 1
ATOM 772 N N . ASN A 1 100 ? -19.745 -8.114 1.513 1.00 98.25 100 ASN A N 1
ATOM 773 C CA . ASN A 1 100 ? -20.814 -8.669 2.350 1.00 98.25 100 ASN A CA 1
ATOM 774 C C . ASN A 1 100 ? -20.305 -9.510 3.539 1.00 98.25 100 ASN A C 1
ATOM 776 O O . ASN A 1 100 ? -21.046 -10.324 4.092 1.00 98.25 100 ASN A O 1
ATOM 780 N N . VAL A 1 101 ? -19.062 -9.282 3.971 1.00 98.56 101 VAL A N 1
ATOM 781 C CA . VAL A 1 101 ? -18.454 -9.965 5.118 1.00 98.56 101 VAL A CA 1
ATOM 782 C C . VAL A 1 101 ? -18.616 -9.093 6.356 1.00 98.56 101 VAL A C 1
ATOM 784 O O . VAL A 1 101 ? -18.171 -7.948 6.381 1.00 98.56 101 VAL A O 1
ATOM 787 N N . THR A 1 102 ? -19.267 -9.628 7.384 1.00 98.25 102 THR A N 1
ATOM 788 C CA . THR A 1 102 ? -19.343 -8.972 8.692 1.00 98.25 102 THR A CA 1
ATOM 789 C C . THR A 1 102 ? -18.109 -9.360 9.499 1.00 98.25 102 THR A C 1
ATOM 791 O O . THR A 1 102 ? -17.877 -10.550 9.680 1.00 98.25 102 THR A O 1
ATOM 794 N N . VAL A 1 103 ? -17.356 -8.366 9.974 1.00 97.62 103 VAL A N 1
ATOM 795 C CA . VAL A 1 103 ? -16.241 -8.541 10.915 1.00 97.62 103 VAL A CA 1
ATOM 796 C C . VAL A 1 103 ? -16.420 -7.609 12.111 1.00 97.62 103 VAL A C 1
ATOM 798 O O . VAL A 1 103 ? -16.940 -6.497 11.956 1.00 97.62 103 VAL A O 1
ATOM 801 N N . ASP A 1 104 ? -16.006 -8.053 13.290 1.00 97.44 104 ASP A N 1
ATOM 802 C CA . ASP A 1 104 ? -15.947 -7.249 14.507 1.00 97.44 104 ASP A CA 1
ATOM 803 C C . ASP A 1 104 ? -14.714 -6.330 14.471 1.00 97.44 104 ASP A C 1
ATOM 805 O O . ASP A 1 104 ? -13.568 -6.775 14.416 1.00 97.44 104 ASP A O 1
ATOM 809 N N . ALA A 1 105 ? -14.950 -5.018 14.514 1.00 95.81 105 ALA A N 1
ATOM 810 C CA . ALA A 1 105 ? -13.892 -4.013 14.486 1.00 95.81 105 ALA A CA 1
ATOM 811 C C . ALA A 1 105 ? -12.935 -4.106 15.687 1.00 95.81 105 ALA A C 1
ATOM 813 O O . ALA A 1 105 ? -11.777 -3.707 15.572 1.00 95.81 105 ALA A O 1
ATOM 814 N N . GLU A 1 106 ? -13.397 -4.613 16.830 1.00 93.75 106 GLU A N 1
ATOM 815 C CA . GLU A 1 106 ? -12.596 -4.666 18.050 1.00 93.75 106 GLU A CA 1
ATOM 816 C C . GLU A 1 106 ? -11.733 -5.922 18.151 1.00 93.75 106 GLU A C 1
ATOM 818 O O . GLU A 1 106 ? -10.676 -5.880 18.782 1.00 93.75 106 GLU A O 1
ATOM 823 N N . THR A 1 107 ? -12.157 -7.021 17.525 1.00 95.12 107 THR A N 1
ATOM 824 C CA . THR A 1 107 ? -11.525 -8.338 17.705 1.00 95.12 107 THR A CA 1
ATOM 825 C C . THR A 1 107 ? -10.987 -8.963 16.417 1.00 95.12 107 THR A C 1
ATOM 827 O O . THR A 1 107 ? -10.114 -9.827 16.491 1.00 95.12 107 THR A O 1
ATOM 830 N N . GLU A 1 108 ? -11.441 -8.513 15.244 1.00 95.31 108 GLU A N 1
ATO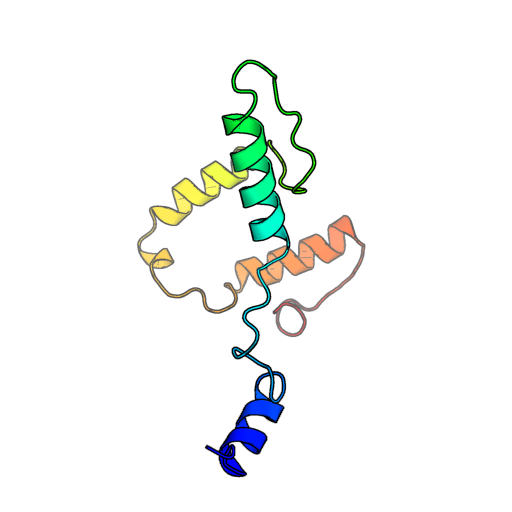M 831 C CA . GLU A 1 108 ? -11.114 -9.123 13.945 1.00 95.31 108 GLU A CA 1
ATOM 832 C C . GLU A 1 108 ? -10.436 -8.155 12.959 1.00 95.31 108 GLU A C 1
ATOM 834 O O . GLU A 1 108 ? -10.043 -8.566 11.865 1.00 95.31 108 GLU A O 1
ATOM 839 N N . VAL A 1 109 ? -10.257 -6.883 13.334 1.00 92.75 109 VAL A N 1
ATOM 840 C CA . VAL A 1 109 ? -9.485 -5.901 12.557 1.00 92.75 109 VAL A CA 1
ATOM 841 C C . VAL A 1 109 ? -8.199 -5.556 13.307 1.00 92.75 109 VAL A C 1
ATOM 843 O O . VAL A 1 109 ? -8.251 -4.981 14.394 1.00 92.75 109 VAL A O 1
ATOM 846 N N . LEU A 1 110 ? -7.066 -5.948 12.713 1.00 83.44 110 LEU A N 1
ATOM 847 C CA . LEU A 1 110 ? -5.718 -5.815 13.276 1.00 83.44 110 LEU A CA 1
ATOM 848 C C . LEU A 1 110 ? -5.130 -4.419 13.112 1.00 83.44 110 LEU A C 1
ATOM 850 O O . LEU A 1 110 ? -5.292 -3.836 12.014 1.00 83.44 110 LEU A O 1
#

Secondary structure (DSSP, 8-state):
-PPPHHHHHHHHHHT-TTTTT-----HHHHHHHHHHHHHHH-TTS-----SS----SPPPHHHHHHHHHHHT-GGGGS--TT--HHHHHHHHHHHHHHH-----TTTT--

Sequence (110 aa):
MSESYIQQLFAERIGGVNYGKSTAIYKFEKIKRAKAAAKKAKPEVALIDLGVGEPDEMAFPQVVKALQNEAAKPENRGYADNGGPDFRHSAARYMKNLFNVTVDAETEVL